Protein AF-A0A1Y2S8F3-F1 (afdb_monomer_lite)

Sequence (128 aa):
MINKLQAAVEIAEEIEASIFPVMTATQNEAEPDTYLMCRGVHRQAYNLAQRLRDINKEYIMEDNIDTDRNLNIELEPAKNAIDKSRVLISMLIEVGRNDEMATALLVISECILTAGKEIARVRGVEYS

Structure (mmCIF, N/CA/C/O backbone):
data_AF-A0A1Y2S8F3-F1
#
_entry.id   AF-A0A1Y2S8F3-F1
#
loop_
_atom_site.group_PDB
_atom_site.id
_atom_site.type_symbol
_atom_site.label_atom_id
_atom_site.label_alt_id
_atom_site.label_comp_id
_atom_site.label_asym_id
_atom_site.label_entity_id
_atom_site.label_seq_id
_atom_site.pdbx_PDB_ins_code
_atom_site.Cartn_x
_atom_site.Cartn_y
_atom_site.Cartn_z
_atom_site.occupancy
_atom_site.B_iso_or_equiv
_atom_site.auth_seq_id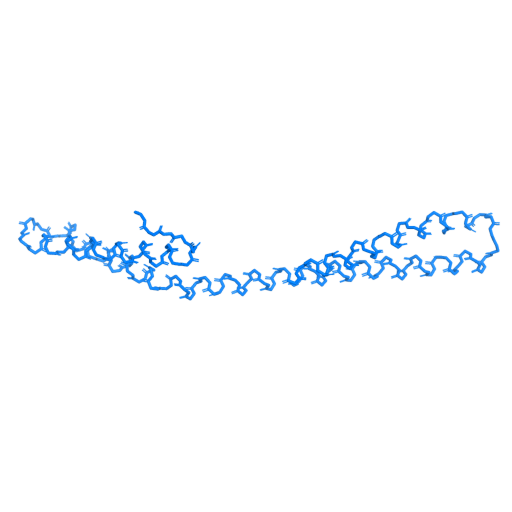
_atom_site.auth_comp_id
_atom_site.auth_asym_id
_atom_site.auth_atom_id
_atom_site.pdbx_PDB_model_num
ATOM 1 N N . MET A 1 1 ? -3.220 9.084 -6.048 1.00 53.41 1 MET A N 1
ATOM 2 C CA . MET A 1 1 ? -2.186 9.514 -7.025 1.00 53.41 1 MET A CA 1
ATOM 3 C C . MET A 1 1 ? -1.195 8.393 -7.375 1.00 5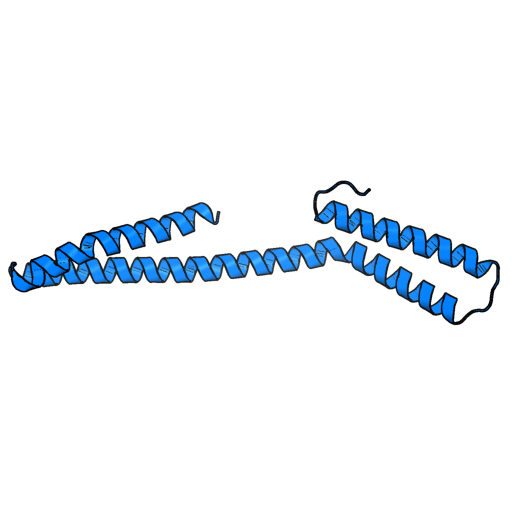3.41 1 MET A C 1
ATOM 5 O O . MET A 1 1 ? -0.641 8.438 -8.466 1.00 53.41 1 MET A O 1
ATOM 9 N N . ILE A 1 2 ? -1.081 7.358 -6.524 1.00 59.91 2 ILE A N 1
ATOM 10 C CA . ILE A 1 2 ? -0.298 6.110 -6.688 1.00 59.91 2 ILE A CA 1
ATOM 11 C C . ILE A 1 2 ? -0.323 5.527 -8.113 1.00 59.91 2 ILE A C 1
ATOM 13 O O . ILE A 1 2 ? 0.717 5.176 -8.654 1.00 59.91 2 ILE A O 1
ATOM 17 N N . ASN A 1 3 ? -1.487 5.516 -8.772 1.00 74.50 3 ASN A N 1
ATOM 18 C CA . ASN A 1 3 ? -1.638 4.933 -10.110 1.00 74.50 3 ASN A CA 1
ATOM 19 C C . ASN A 1 3 ? -0.774 5.632 -11.192 1.00 74.50 3 ASN A C 1
ATOM 21 O O . ASN A 1 3 ? -0.234 4.977 -12.071 1.00 74.50 3 ASN A O 1
ATOM 25 N N . LYS A 1 4 ? -0.564 6.957 -11.113 1.00 86.50 4 LYS A N 1
ATOM 26 C CA . LYS A 1 4 ? 0.208 7.686 -12.143 1.00 86.50 4 LYS A CA 1
ATOM 27 C C . LYS A 1 4 ? 1.716 7.448 -12.045 1.00 86.50 4 LYS A C 1
ATOM 29 O O . LYS A 1 4 ? 2.376 7.345 -13.073 1.00 86.50 4 LYS A O 1
ATOM 34 N N . LEU A 1 5 ? 2.256 7.391 -10.826 1.00 87.81 5 LEU A N 1
ATOM 35 C CA . LEU A 1 5 ? 3.685 7.162 -10.609 1.00 87.81 5 LEU A CA 1
ATOM 36 C C . LEU A 1 5 ? 4.047 5.694 -10.857 1.00 87.81 5 LEU A C 1
ATOM 38 O O . LEU A 1 5 ? 5.051 5.423 -11.506 1.00 87.81 5 LEU A O 1
ATOM 42 N N . GLN A 1 6 ? 3.181 4.769 -10.438 1.00 87.56 6 GLN A N 1
ATOM 43 C CA . GLN A 1 6 ? 3.301 3.351 -10.771 1.00 87.56 6 GLN A CA 1
ATOM 44 C C . GLN A 1 6 ? 3.273 3.124 -12.291 1.00 87.56 6 GLN A C 1
ATOM 46 O O . GLN A 1 6 ? 4.160 2.465 -12.823 1.00 87.56 6 GLN A O 1
ATOM 51 N N . ALA A 1 7 ? 2.343 3.762 -13.008 1.00 91.94 7 ALA A N 1
ATOM 52 C CA . ALA A 1 7 ? 2.318 3.706 -14.469 1.00 91.94 7 ALA A CA 1
ATOM 53 C C . ALA A 1 7 ? 3.605 4.269 -15.103 1.00 91.94 7 ALA A C 1
ATOM 55 O O . ALA A 1 7 ? 4.095 3.737 -16.094 1.00 91.94 7 ALA A O 1
ATOM 56 N N . ALA A 1 8 ? 4.192 5.329 -14.533 1.00 91.69 8 ALA A N 1
ATOM 57 C CA . ALA A 1 8 ? 5.463 5.867 -15.018 1.00 91.69 8 ALA A CA 1
ATOM 58 C C . ALA A 1 8 ? 6.636 4.889 -14.813 1.00 91.69 8 ALA A C 1
ATOM 60 O O . ALA A 1 8 ? 7.508 4.809 -15.679 1.00 91.69 8 ALA A O 1
ATOM 61 N N . VAL A 1 9 ? 6.655 4.143 -13.700 1.00 92.12 9 VAL A N 1
ATOM 62 C CA . VAL A 1 9 ? 7.629 3.063 -13.462 1.00 92.12 9 VAL A CA 1
ATOM 63 C C . VAL A 1 9 ? 7.487 1.979 -14.527 1.00 92.12 9 VAL A C 1
ATOM 65 O O . VAL A 1 9 ? 8.476 1.635 -15.167 1.00 92.12 9 VAL A O 1
ATOM 68 N N . GLU A 1 10 ? 6.265 1.501 -14.760 1.00 93.38 10 GLU A N 1
ATOM 69 C CA . GLU A 1 10 ? 5.976 0.437 -15.731 1.00 93.38 10 GLU A CA 1
ATOM 70 C C . GLU A 1 10 ? 6.403 0.828 -17.151 1.00 93.38 10 GLU A C 1
ATOM 72 O O . GLU A 1 10 ? 7.087 0.061 -17.825 1.00 93.38 10 GLU A O 1
ATOM 77 N N . ILE A 1 11 ? 6.101 2.060 -17.574 1.00 94.25 11 ILE A N 1
ATOM 78 C CA . ILE A 1 11 ? 6.529 2.581 -18.881 1.00 94.25 11 ILE A CA 1
ATOM 79 C C . ILE A 1 11 ? 8.061 2.618 -18.989 1.00 94.25 11 ILE A C 1
ATOM 81 O O . ILE A 1 11 ? 8.620 2.271 -20.028 1.00 94.25 11 ILE A O 1
ATOM 85 N N . ALA A 1 12 ? 8.765 3.049 -17.938 1.00 94.00 12 ALA A N 1
ATOM 86 C CA . ALA A 1 12 ? 10.225 3.114 -17.964 1.00 94.00 12 ALA A CA 1
ATOM 87 C C . ALA A 1 12 ? 10.869 1.718 -18.037 1.00 94.00 12 ALA A C 1
ATOM 89 O O . ALA A 1 12 ? 11.847 1.540 -18.765 1.00 94.00 12 ALA A O 1
ATOM 90 N N . GLU A 1 13 ? 10.305 0.734 -17.333 1.00 93.75 13 GLU A N 1
ATOM 91 C CA . GLU A 1 13 ? 10.738 -0.668 -17.398 1.00 93.75 13 GLU A CA 1
ATOM 92 C C . GLU A 1 13 ? 10.449 -1.291 -18.772 1.00 93.75 13 GLU A C 1
ATOM 94 O O . GLU A 1 13 ? 11.292 -2.009 -19.310 1.00 93.75 13 GLU A O 1
ATOM 99 N N . GLU A 1 14 ? 9.310 -0.972 -19.393 1.00 95.81 14 GLU A N 1
ATOM 100 C CA . GLU A 1 14 ? 8.980 -1.431 -20.748 1.00 95.81 14 GLU A CA 1
ATOM 101 C C . GLU A 1 14 ? 9.950 -0.861 -21.797 1.00 95.81 14 GLU A C 1
ATOM 103 O O . GLU A 1 14 ? 10.411 -1.584 -22.688 1.00 95.81 14 GLU A O 1
ATOM 108 N N . ILE A 1 15 ? 10.324 0.418 -21.675 1.00 93.62 15 ILE A N 1
ATOM 109 C CA . ILE A 1 15 ? 11.329 1.051 -22.544 1.00 93.62 15 ILE A CA 1
ATOM 110 C C . ILE A 1 15 ? 12.700 0.384 -22.365 1.00 93.62 15 ILE A C 1
ATOM 112 O O . ILE A 1 15 ? 13.369 0.095 -23.360 1.00 93.62 15 ILE A O 1
ATOM 116 N N . GLU A 1 16 ? 13.119 0.117 -21.124 1.00 93.25 16 GLU A N 1
ATOM 117 C CA . GLU A 1 16 ? 14.366 -0.600 -20.823 1.00 93.25 16 GLU A CA 1
ATOM 118 C C . GLU A 1 16 ? 14.364 -2.012 -21.436 1.00 93.25 16 GLU A C 1
ATOM 120 O O . GLU A 1 16 ? 15.304 -2.395 -22.142 1.00 93.25 16 GLU A O 1
ATOM 125 N N . ALA A 1 17 ? 13.279 -2.762 -21.236 1.00 93.56 17 ALA A N 1
ATOM 126 C CA . ALA A 1 17 ? 13.113 -4.105 -21.780 1.00 93.56 17 ALA A CA 1
ATOM 127 C C . ALA A 1 17 ? 13.112 -4.112 -23.317 1.00 93.56 17 ALA A C 1
ATOM 129 O O . ALA A 1 17 ? 13.619 -5.050 -23.929 1.00 93.56 17 ALA A O 1
ATOM 130 N N . SER A 1 18 ? 12.592 -3.056 -23.946 1.00 93.81 18 SER A N 1
ATOM 131 C CA . SER A 1 18 ? 12.534 -2.926 -25.406 1.00 93.81 18 SER A CA 1
ATOM 132 C C . SER A 1 18 ? 13.886 -2.578 -26.034 1.00 93.81 18 SER A C 1
ATOM 134 O O . SER A 1 18 ? 14.190 -3.035 -27.137 1.00 93.81 18 SER A O 1
ATOM 136 N N . ILE A 1 19 ? 14.723 -1.786 -25.354 1.00 91.25 19 ILE A N 1
ATOM 137 C CA . ILE A 1 19 ? 16.046 -1.401 -25.876 1.00 91.25 19 ILE A CA 1
ATOM 138 C C . ILE A 1 19 ? 17.112 -2.475 -25.626 1.00 91.25 19 ILE A C 1
ATOM 140 O O . ILE A 1 19 ? 18.076 -2.563 -26.388 1.00 91.25 19 ILE A O 1
ATOM 144 N N . PHE A 1 20 ? 16.947 -3.319 -24.602 1.00 89.44 20 PHE A N 1
ATOM 145 C CA . PHE A 1 20 ? 17.929 -4.351 -24.260 1.00 89.44 20 PHE A CA 1
ATOM 146 C C . PHE A 1 20 ? 18.240 -5.317 -25.429 1.00 89.44 20 PHE A C 1
ATOM 148 O O . PHE A 1 20 ? 19.418 -5.440 -25.774 1.00 89.44 20 PHE A O 1
ATOM 155 N N . PRO A 1 21 ? 17.254 -5.912 -26.136 1.00 91.81 21 PRO A N 1
ATOM 156 C CA . PRO A 1 21 ? 17.518 -6.763 -27.299 1.00 91.81 21 PRO A CA 1
ATOM 157 C C . PRO A 1 21 ? 18.224 -6.031 -28.446 1.00 91.81 21 PRO A C 1
ATOM 159 O O . PRO A 1 21 ? 19.089 -6.605 -29.104 1.00 91.81 21 PRO A O 1
ATOM 162 N N . VAL A 1 22 ? 17.896 -4.752 -28.666 1.00 90.06 22 VAL A N 1
ATOM 163 C CA . VAL A 1 22 ? 18.527 -3.919 -29.704 1.00 90.06 22 VAL A CA 1
ATOM 164 C C . VAL A 1 22 ? 20.000 -3.675 -29.372 1.00 90.06 22 VAL A C 1
ATOM 166 O O . VAL A 1 22 ? 20.868 -3.803 -30.236 1.00 90.06 22 VAL A O 1
ATOM 169 N N . MET A 1 23 ? 20.311 -3.381 -28.108 1.00 91.19 23 MET A N 1
ATOM 170 C CA . MET A 1 23 ? 21.691 -3.259 -27.632 1.00 91.19 23 MET A CA 1
ATOM 171 C C . MET A 1 23 ? 22.463 -4.576 -27.808 1.00 91.19 23 MET A C 1
ATOM 173 O O . MET A 1 23 ? 23.611 -4.553 -28.246 1.00 91.19 23 MET A O 1
ATOM 177 N N . THR A 1 24 ? 21.846 -5.722 -27.503 1.00 88.69 24 THR A N 1
ATOM 178 C CA . THR A 1 24 ? 22.486 -7.037 -27.668 1.00 88.69 24 THR A CA 1
ATOM 179 C C . THR A 1 24 ? 22.757 -7.372 -29.134 1.00 88.69 24 THR A C 1
ATOM 181 O O . THR A 1 24 ? 23.855 -7.822 -29.452 1.00 88.69 24 THR A O 1
ATOM 184 N N . ALA A 1 25 ? 21.800 -7.122 -30.032 1.00 89.75 25 ALA A N 1
ATOM 185 C CA . ALA A 1 25 ? 21.978 -7.360 -31.465 1.00 89.75 25 ALA A CA 1
ATOM 186 C C . ALA A 1 25 ? 23.091 -6.472 -32.049 1.00 89.75 25 ALA A C 1
ATOM 188 O O . ALA A 1 25 ? 23.988 -6.942 -32.746 1.00 89.75 25 ALA A O 1
ATOM 189 N N . THR A 1 26 ? 23.097 -5.188 -31.687 1.00 91.06 26 THR A N 1
ATOM 190 C CA . THR A 1 26 ? 24.082 -4.223 -32.203 1.00 91.06 26 THR A CA 1
ATOM 191 C C . THR A 1 26 ? 25.502 -4.456 -31.689 1.00 91.06 26 THR A C 1
ATOM 193 O O . THR A 1 26 ? 26.446 -4.038 -32.352 1.00 91.06 26 THR A O 1
ATOM 196 N N . GLN A 1 27 ? 25.688 -5.155 -30.564 1.00 88.00 27 GLN A N 1
ATOM 197 C CA . GLN A 1 27 ? 27.009 -5.404 -29.977 1.00 88.00 27 GLN A CA 1
ATOM 198 C C . GLN A 1 27 ? 27.971 -6.156 -30.906 1.00 88.00 27 GLN A C 1
ATOM 200 O O . GLN A 1 27 ? 29.170 -5.885 -30.875 1.00 88.00 27 GLN A O 1
ATOM 205 N N . ASN A 1 28 ? 27.459 -7.098 -31.701 1.00 84.56 28 ASN A N 1
ATOM 206 C CA . ASN A 1 28 ? 28.281 -7.942 -32.575 1.00 84.56 28 ASN A CA 1
ATOM 207 C C . ASN A 1 28 ? 28.048 -7.673 -34.069 1.00 84.56 28 ASN A C 1
ATOM 209 O O . ASN A 1 28 ? 28.863 -8.093 -34.886 1.00 84.56 28 ASN A O 1
ATOM 213 N N . GLU A 1 29 ? 26.944 -7.010 -34.426 1.00 83.31 29 GLU A N 1
ATOM 214 C CA . GLU A 1 29 ? 26.487 -6.891 -35.818 1.00 83.31 29 GLU A CA 1
ATOM 215 C C . GLU A 1 29 ? 26.555 -5.462 -36.376 1.00 83.31 29 GLU A C 1
ATOM 217 O O . GLU A 1 29 ? 26.472 -5.284 -37.590 1.00 83.31 29 GLU A O 1
ATOM 222 N N . ALA A 1 30 ? 26.708 -4.442 -35.523 1.00 87.62 30 ALA A N 1
ATOM 223 C CA . ALA A 1 30 ? 26.686 -3.039 -35.935 1.00 87.62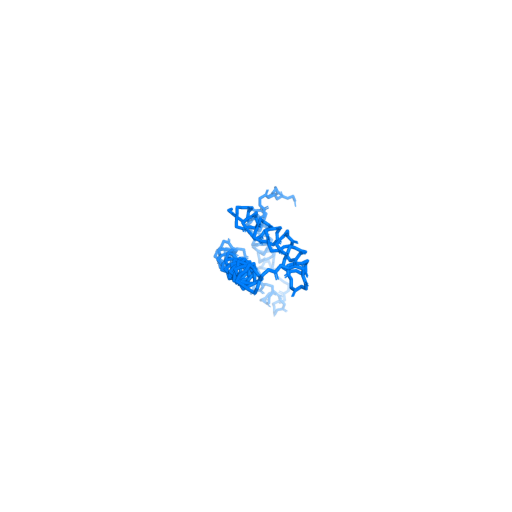 30 ALA A CA 1
ATOM 224 C C . ALA A 1 30 ? 28.048 -2.347 -35.779 1.00 87.62 30 ALA A C 1
ATOM 226 O O . ALA A 1 30 ? 28.966 -2.846 -35.126 1.00 87.62 30 ALA A O 1
ATOM 227 N N . GLU A 1 31 ? 28.167 -1.153 -36.367 1.00 92.31 31 GLU A N 1
ATOM 228 C CA . GLU A 1 31 ? 29.327 -0.292 -36.143 1.00 92.31 31 GLU A CA 1
ATOM 229 C C . GLU A 1 31 ? 29.464 0.064 -34.650 1.00 92.31 31 GLU A C 1
ATOM 231 O O . GLU A 1 31 ? 28.447 0.261 -33.970 1.00 92.31 31 GLU A O 1
ATOM 236 N N . PRO A 1 32 ? 30.700 0.209 -34.129 1.00 88.81 32 PRO A N 1
ATOM 237 C CA . PRO A 1 32 ? 30.939 0.495 -32.714 1.00 88.81 32 PRO A CA 1
ATOM 238 C C . PRO A 1 32 ? 30.144 1.689 -32.175 1.00 88.81 32 PRO A C 1
ATOM 240 O O . PRO A 1 32 ? 29.627 1.631 -31.059 1.00 88.81 32 PRO A O 1
ATOM 243 N N . ASP A 1 33 ? 29.987 2.742 -32.978 1.00 91.44 33 ASP A N 1
ATOM 244 C CA . ASP A 1 33 ? 29.235 3.941 -32.601 1.00 91.44 33 ASP A CA 1
ATOM 245 C C . ASP A 1 33 ? 27.746 3.640 -32.378 1.00 91.44 33 ASP A C 1
ATOM 247 O O . ASP A 1 33 ? 27.145 4.140 -31.425 1.00 91.44 33 ASP A O 1
ATOM 251 N N . THR A 1 34 ? 27.162 2.747 -33.182 1.00 91.56 34 THR A N 1
ATOM 252 C CA . THR A 1 34 ? 25.758 2.327 -33.039 1.00 91.56 34 THR A CA 1
ATOM 253 C C . THR A 1 34 ? 25.555 1.554 -31.739 1.00 91.56 34 THR A C 1
ATOM 255 O O . THR A 1 34 ? 24.644 1.863 -30.968 1.00 91.56 34 THR A O 1
ATOM 258 N N . TYR A 1 35 ? 26.443 0.602 -31.439 1.00 90.69 35 TYR A N 1
ATOM 259 C CA . TYR A 1 35 ? 26.406 -0.124 -30.169 1.00 90.69 35 TYR A CA 1
ATOM 260 C C . TYR A 1 35 ? 26.555 0.821 -28.966 1.00 90.69 35 TYR A C 1
ATOM 262 O O . TYR A 1 35 ? 25.810 0.713 -27.987 1.00 90.69 35 TYR A O 1
ATOM 270 N N . LEU A 1 36 ? 27.481 1.785 -29.034 1.00 91.88 36 LEU A N 1
ATOM 271 C CA . LEU A 1 36 ? 27.686 2.768 -27.968 1.00 91.88 36 LEU A CA 1
ATOM 272 C C . LEU A 1 36 ? 26.452 3.656 -27.750 1.00 91.88 36 LEU A C 1
ATOM 274 O O . LEU A 1 36 ? 26.099 3.917 -26.596 1.00 91.88 36 LEU A O 1
ATOM 278 N N . MET A 1 37 ? 25.763 4.065 -28.819 1.00 93.38 37 MET A N 1
ATOM 279 C CA . MET A 1 37 ? 24.496 4.797 -28.725 1.00 93.38 37 MET A CA 1
ATOM 280 C C . MET A 1 37 ? 23.406 3.954 -28.054 1.00 93.38 37 MET A C 1
ATOM 282 O O . MET A 1 37 ? 22.815 4.401 -27.069 1.00 93.38 37 MET A O 1
ATOM 286 N N . CYS A 1 38 ? 23.179 2.720 -28.516 1.00 91.94 38 CYS A N 1
ATOM 287 C CA . CYS A 1 38 ? 22.179 1.817 -27.934 1.00 91.94 38 CYS A CA 1
ATOM 288 C C . CYS A 1 38 ? 22.461 1.528 -26.454 1.00 91.94 38 CYS A C 1
ATOM 290 O O . CYS A 1 38 ? 21.555 1.587 -25.621 1.00 91.94 38 CYS A O 1
ATOM 292 N N . ARG A 1 39 ? 23.730 1.306 -26.099 1.00 92.56 39 ARG A N 1
ATOM 293 C CA . ARG A 1 39 ? 24.167 1.134 -24.708 1.00 92.56 39 ARG A CA 1
ATOM 294 C C . ARG A 1 39 ? 23.919 2.386 -23.863 1.00 92.56 39 ARG A C 1
ATOM 296 O O . ARG A 1 39 ? 23.544 2.273 -22.694 1.00 92.56 39 ARG A O 1
ATOM 303 N N . GLY A 1 40 ? 24.125 3.573 -24.433 1.00 93.94 40 GLY A N 1
ATOM 304 C CA . GLY A 1 40 ? 23.819 4.851 -23.791 1.00 93.94 40 GLY A CA 1
ATOM 305 C C . GLY A 1 40 ? 22.330 4.998 -23.475 1.00 93.94 40 GLY A C 1
ATOM 306 O O . GLY A 1 40 ? 21.981 5.298 -22.332 1.00 93.94 40 GLY A O 1
ATOM 307 N N . VAL A 1 41 ? 21.466 4.710 -24.452 1.00 93.62 41 VAL A N 1
ATOM 308 C CA . VAL A 1 41 ? 20.002 4.747 -24.291 1.00 93.62 41 VAL A CA 1
ATOM 309 C C . VAL A 1 41 ? 19.537 3.726 -23.253 1.00 93.62 41 VAL A C 1
ATOM 311 O O . VAL A 1 41 ? 18.797 4.088 -22.340 1.00 93.62 41 VAL A O 1
ATOM 314 N N . HIS A 1 42 ? 20.031 2.485 -23.313 1.00 93.94 42 HIS A N 1
ATOM 315 C CA . HIS A 1 42 ? 19.735 1.463 -22.306 1.00 93.94 42 HIS A CA 1
ATOM 316 C C . HIS A 1 42 ? 20.101 1.933 -20.892 1.00 93.94 42 HIS A C 1
ATOM 318 O O . HIS A 1 42 ? 19.286 1.859 -19.975 1.00 93.94 42 HIS A O 1
ATOM 324 N N . ARG A 1 43 ? 21.303 2.497 -20.708 1.00 94.81 43 ARG A N 1
ATOM 325 C CA . ARG A 1 43 ? 21.729 3.034 -19.406 1.00 94.81 43 ARG A CA 1
ATOM 326 C C . ARG A 1 43 ? 20.809 4.155 -18.913 1.00 94.81 43 ARG A C 1
ATOM 328 O O . ARG A 1 43 ? 20.557 4.242 -17.713 1.00 94.81 43 ARG A O 1
ATOM 335 N N . GLN A 1 44 ? 20.345 5.031 -19.801 1.00 95.31 44 GLN A N 1
ATOM 336 C CA . GLN A 1 44 ? 19.416 6.104 -19.443 1.00 95.31 44 GLN A CA 1
ATOM 337 C C . GLN A 1 44 ? 18.047 5.556 -19.029 1.00 95.31 44 GLN A C 1
ATOM 339 O O . GLN A 1 44 ? 17.535 5.981 -17.994 1.00 95.31 44 GLN A O 1
ATOM 344 N N . ALA A 1 45 ? 17.500 4.597 -19.780 1.00 93.62 45 ALA A N 1
ATOM 345 C CA . ALA A 1 45 ? 16.230 3.941 -19.468 1.00 93.62 45 ALA A CA 1
ATOM 346 C C . ALA A 1 45 ? 16.287 3.211 -18.116 1.00 93.62 45 ALA A C 1
ATOM 348 O O . ALA A 1 45 ? 15.470 3.490 -17.242 1.00 93.62 45 ALA A O 1
ATOM 349 N N . TYR A 1 46 ? 17.328 2.401 -17.894 1.00 93.12 46 TYR A N 1
ATOM 350 C CA . TYR A 1 46 ? 17.568 1.720 -16.617 1.00 93.12 46 TYR A CA 1
ATOM 351 C C . TYR A 1 46 ? 17.637 2.703 -15.439 1.00 93.12 46 TYR A C 1
ATOM 353 O O . TYR A 1 46 ? 16.974 2.535 -14.415 1.00 93.12 46 TYR A O 1
ATOM 361 N N . ASN A 1 47 ? 18.420 3.779 -15.585 1.00 96.25 47 ASN A N 1
ATOM 362 C CA . ASN A 1 47 ? 18.554 4.790 -14.535 1.00 96.25 47 ASN A CA 1
ATOM 363 C C . ASN A 1 47 ? 17.231 5.515 -14.254 1.00 96.25 47 ASN A C 1
ATOM 365 O O . ASN A 1 47 ? 16.964 5.866 -13.104 1.00 96.25 47 ASN A O 1
ATOM 369 N N . LEU A 1 48 ? 16.423 5.768 -15.286 1.00 95.12 48 LEU A N 1
ATOM 370 C CA . LEU A 1 48 ? 15.105 6.376 -15.136 1.00 95.12 48 LEU A CA 1
ATOM 371 C C . LEU A 1 48 ? 14.158 5.440 -14.379 1.00 95.12 48 LEU A C 1
ATOM 373 O O . LEU A 1 48 ? 13.574 5.868 -13.385 1.00 95.12 48 LEU A O 1
ATOM 377 N N . ALA A 1 49 ? 14.061 4.174 -14.792 1.00 93.81 49 ALA A N 1
ATOM 378 C CA . ALA A 1 49 ? 13.234 3.168 -14.128 1.00 93.81 49 ALA A CA 1
ATOM 379 C C . ALA A 1 49 ? 13.634 2.999 -12.656 1.00 93.81 49 ALA A C 1
ATOM 381 O O . ALA A 1 49 ? 12.784 2.970 -11.767 1.00 93.81 49 ALA A O 1
ATOM 382 N N . GLN A 1 50 ? 14.939 2.960 -12.366 1.00 94.25 50 GLN A N 1
ATOM 383 C CA . GLN A 1 50 ? 15.430 2.885 -10.992 1.00 94.25 50 GLN A CA 1
ATOM 384 C C . GLN A 1 50 ? 15.036 4.114 -10.162 1.00 94.25 50 GLN A C 1
ATOM 386 O O . GLN A 1 50 ? 14.476 3.961 -9.080 1.00 94.25 50 GLN A O 1
ATOM 391 N N . ARG A 1 51 ? 15.256 5.330 -10.676 1.00 95.12 51 ARG A N 1
ATOM 392 C CA . ARG A 1 51 ? 14.883 6.563 -9.963 1.00 95.12 51 ARG A CA 1
ATOM 393 C C . ARG A 1 51 ? 13.385 6.650 -9.699 1.00 95.12 51 ARG A C 1
ATOM 395 O O . ARG A 1 51 ? 12.988 7.047 -8.610 1.00 95.12 51 ARG A O 1
ATOM 402 N N . LEU A 1 52 ? 12.557 6.276 -10.673 1.00 94.25 52 LEU A N 1
ATOM 403 C CA . LEU A 1 52 ? 11.106 6.265 -10.498 1.00 94.25 52 LEU A CA 1
ATOM 404 C C . LEU A 1 52 ? 10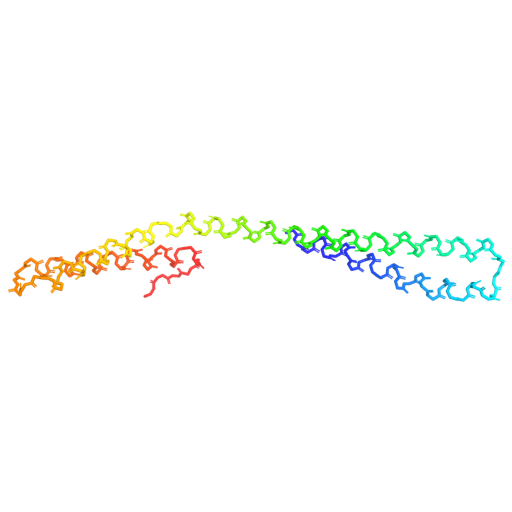.675 5.240 -9.444 1.00 94.25 52 LEU A C 1
ATOM 406 O O . LEU A 1 52 ? 9.799 5.547 -8.641 1.00 94.25 52 LEU A O 1
ATOM 410 N N . ARG A 1 53 ? 11.315 4.063 -9.388 1.00 91.19 53 ARG A N 1
ATOM 411 C CA . ARG A 1 53 ? 11.074 3.068 -8.329 1.00 91.19 53 ARG A CA 1
ATOM 412 C C . ARG A 1 53 ? 11.415 3.604 -6.945 1.00 91.19 53 ARG A C 1
ATOM 414 O O . ARG A 1 53 ? 10.647 3.382 -6.013 1.00 91.19 53 ARG A O 1
ATOM 421 N N . ASP A 1 54 ? 12.539 4.297 -6.816 1.00 92.31 54 ASP A N 1
ATOM 422 C CA . ASP A 1 54 ? 12.971 4.860 -5.537 1.00 92.31 54 ASP A CA 1
ATOM 423 C C . ASP A 1 54 ? 11.997 5.953 -5.066 1.00 92.31 54 ASP A C 1
ATOM 425 O O . ASP A 1 54 ? 11.512 5.883 -3.939 1.00 92.31 54 ASP A O 1
ATOM 429 N N . ILE A 1 55 ? 11.602 6.866 -5.963 1.00 90.31 55 ILE A N 1
ATOM 430 C CA . ILE A 1 55 ? 10.593 7.903 -5.677 1.00 90.31 55 ILE A CA 1
ATOM 431 C C . ILE A 1 55 ? 9.244 7.270 -5.313 1.00 90.31 55 ILE A C 1
ATOM 433 O O . ILE A 1 55 ? 8.586 7.714 -4.379 1.00 90.31 55 ILE A O 1
ATOM 437 N N . ASN A 1 56 ? 8.815 6.219 -6.020 1.00 87.06 56 ASN A N 1
ATOM 438 C CA . ASN A 1 56 ? 7.548 5.545 -5.729 1.00 87.06 56 ASN A CA 1
ATOM 439 C C . ASN A 1 56 ? 7.549 4.900 -4.337 1.00 87.06 56 ASN A C 1
ATOM 441 O O . ASN A 1 56 ? 6.556 4.984 -3.619 1.00 87.06 56 ASN A O 1
ATOM 445 N N . LYS A 1 57 ? 8.670 4.297 -3.924 1.00 85.38 57 LYS A N 1
ATOM 446 C CA . LYS A 1 57 ? 8.820 3.743 -2.571 1.00 85.38 57 LYS A CA 1
ATOM 447 C C . LYS A 1 57 ? 8.783 4.829 -1.502 1.00 85.38 57 LYS A C 1
ATOM 449 O O . LYS A 1 57 ? 8.079 4.653 -0.513 1.00 85.38 57 LYS A O 1
ATOM 454 N N . GLU A 1 58 ? 9.520 5.919 -1.702 1.00 83.44 58 GLU A N 1
ATOM 455 C CA . GLU A 1 58 ? 9.539 7.064 -0.785 1.00 83.44 58 GLU A CA 1
ATOM 456 C C . GLU A 1 58 ? 8.134 7.654 -0.626 1.00 83.44 58 GLU A C 1
ATOM 458 O O . GLU A 1 58 ? 7.644 7.782 0.491 1.00 83.44 58 GLU A O 1
ATOM 463 N N . TYR A 1 59 ? 7.428 7.865 -1.738 1.00 81.12 59 TYR A N 1
ATOM 464 C CA . TYR A 1 59 ? 6.070 8.399 -1.734 1.00 81.12 59 TYR A CA 1
ATOM 465 C C . TYR A 1 59 ? 5.066 7.488 -1.011 1.00 81.12 59 TYR A C 1
ATOM 467 O O . TYR A 1 59 ? 4.247 7.966 -0.233 1.00 81.12 59 TYR A O 1
ATOM 475 N N . ILE A 1 60 ? 5.130 6.168 -1.227 1.00 78.00 60 ILE A N 1
ATOM 476 C CA . ILE A 1 60 ? 4.279 5.203 -0.507 1.00 78.00 60 ILE A CA 1
ATOM 477 C C . ILE A 1 60 ? 4.593 5.212 0.996 1.00 78.00 60 ILE A C 1
ATOM 479 O O . ILE A 1 60 ? 3.685 5.094 1.817 1.00 78.00 60 ILE A O 1
ATOM 483 N N . MET A 1 61 ? 5.869 5.332 1.375 1.00 71.88 61 MET A N 1
ATOM 484 C CA . MET A 1 61 ? 6.260 5.420 2.783 1.00 71.88 61 MET A CA 1
ATOM 485 C C . MET A 1 61 ? 5.743 6.704 3.439 1.00 71.88 61 MET A C 1
ATOM 487 O O . MET A 1 61 ? 5.202 6.624 4.540 1.00 71.88 61 MET A O 1
ATOM 491 N N . GLU A 1 62 ? 5.862 7.855 2.776 1.00 72.25 62 GLU A N 1
ATOM 492 C CA . GLU A 1 62 ? 5.328 9.131 3.269 1.00 72.25 62 GLU A CA 1
ATOM 493 C C . GLU A 1 62 ? 3.801 9.095 3.426 1.00 72.25 62 GLU A C 1
ATOM 495 O O . GLU A 1 62 ? 3.295 9.439 4.493 1.00 72.25 62 GLU A O 1
ATOM 500 N N . ASP A 1 63 ? 3.073 8.598 2.420 1.00 72.44 63 ASP A N 1
ATOM 501 C CA . ASP A 1 63 ? 1.604 8.501 2.447 1.00 72.44 63 ASP A CA 1
ATOM 502 C C . ASP A 1 63 ? 1.116 7.595 3.593 1.00 72.44 63 ASP A C 1
ATOM 504 O O . ASP A 1 63 ? 0.147 7.909 4.289 1.00 72.44 63 ASP A O 1
ATOM 508 N N . ASN A 1 64 ? 1.834 6.496 3.863 1.00 73.88 64 ASN A N 1
ATOM 509 C CA . ASN A 1 64 ? 1.551 5.624 5.005 1.00 73.88 64 ASN A CA 1
ATOM 510 C C . ASN A 1 64 ? 1.808 6.325 6.348 1.00 73.88 64 ASN A C 1
ATOM 512 O O . ASN A 1 64 ? 0.996 6.194 7.261 1.00 73.88 64 ASN A O 1
ATOM 516 N N . ILE A 1 65 ? 2.905 7.081 6.477 1.00 75.06 65 ILE A N 1
ATOM 517 C CA . ILE A 1 65 ? 3.221 7.831 7.704 1.00 75.06 65 ILE A CA 1
ATOM 518 C C . ILE A 1 65 ? 2.156 8.900 7.971 1.00 75.06 65 ILE A C 1
ATOM 520 O O . ILE A 1 65 ? 1.703 9.041 9.111 1.00 75.06 65 ILE A O 1
ATOM 524 N N . ASP A 1 66 ? 1.730 9.632 6.942 1.00 73.69 66 ASP A N 1
ATOM 525 C CA . ASP A 1 66 ? 0.676 10.641 7.066 1.00 73.69 66 ASP A CA 1
ATOM 526 C C . ASP A 1 66 ? -0.677 10.004 7.399 1.00 73.69 66 ASP A C 1
ATOM 528 O O . ASP A 1 66 ? -1.400 10.510 8.264 1.00 73.69 66 ASP A O 1
ATOM 532 N N . THR A 1 67 ? -0.991 8.854 6.798 1.00 77.06 67 THR A N 1
ATOM 533 C CA . THR A 1 67 ? -2.206 8.087 7.105 1.00 77.06 67 THR A CA 1
ATOM 534 C C . THR A 1 67 ? -2.207 7.597 8.553 1.00 77.06 67 THR A C 1
ATOM 536 O O . THR A 1 67 ? -3.184 7.817 9.271 1.00 77.06 67 THR A O 1
ATOM 539 N N . ASP A 1 68 ? -1.108 7.007 9.027 1.00 76.06 68 ASP A N 1
ATOM 540 C CA . ASP A 1 68 ? -0.964 6.548 10.414 1.00 76.06 68 ASP A CA 1
ATOM 541 C C . ASP A 1 68 ? -1.035 7.713 11.406 1.00 76.06 68 ASP A C 1
ATOM 543 O O . ASP A 1 68 ? -1.656 7.615 12.472 1.00 76.06 68 ASP A O 1
ATOM 547 N N . ARG A 1 69 ? -0.425 8.852 11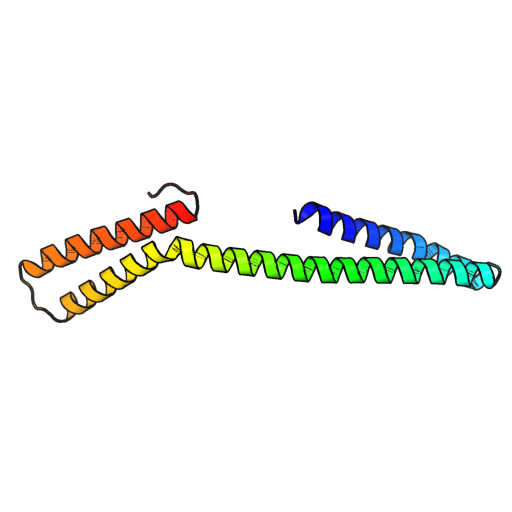.069 1.00 76.62 69 ARG A N 1
ATOM 548 C CA . ARG A 1 69 ? -0.511 10.064 11.886 1.00 76.62 69 ARG A CA 1
ATOM 549 C C . ARG A 1 69 ? -1.944 10.578 11.959 1.00 76.62 69 ARG A C 1
ATOM 551 O O . ARG A 1 69 ? -2.389 10.939 13.049 1.00 76.62 69 ARG A O 1
ATOM 558 N N . ASN A 1 70 ? -2.662 10.592 10.839 1.00 85.25 70 ASN A N 1
ATOM 559 C CA . ASN A 1 70 ? -4.052 11.026 10.807 1.00 85.25 70 ASN A CA 1
ATOM 560 C C . ASN A 1 70 ? -4.952 10.0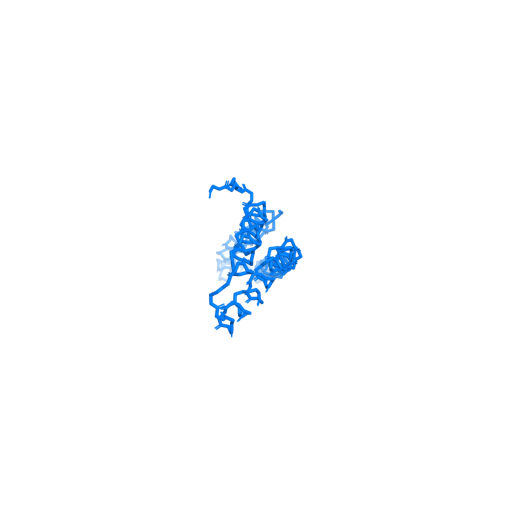68 11.605 1.00 85.25 70 ASN A C 1
ATOM 562 O O . ASN A 1 70 ? -5.719 10.515 12.453 1.00 85.25 70 ASN A O 1
ATOM 566 N N . LEU A 1 71 ? -4.775 8.753 11.446 1.00 86.44 71 LEU A N 1
ATOM 567 C CA . LEU A 1 71 ? -5.486 7.735 12.228 1.00 86.44 71 LEU A CA 1
ATOM 568 C C . LEU A 1 71 ? -5.271 7.905 13.735 1.00 86.44 71 LEU A C 1
ATOM 570 O O . LEU A 1 71 ? -6.231 7.829 14.499 1.00 86.44 71 LEU A O 1
ATOM 574 N N . ASN A 1 72 ? -4.038 8.172 14.173 1.00 85.75 72 ASN A N 1
ATOM 575 C CA . ASN A 1 72 ? -3.744 8.418 15.587 1.00 85.75 72 ASN A CA 1
ATOM 576 C C . ASN A 1 72 ? -4.483 9.647 16.135 1.00 85.75 72 ASN A C 1
ATOM 578 O O . ASN A 1 72 ? -4.952 9.618 17.270 1.00 85.75 72 ASN A O 1
ATOM 582 N N . ILE A 1 73 ? -4.610 10.711 15.338 1.00 89.06 73 ILE A N 1
ATOM 583 C CA . ILE A 1 73 ? -5.364 11.913 15.721 1.00 89.06 73 ILE A CA 1
ATOM 584 C C . ILE A 1 73 ? -6.865 11.607 15.755 1.00 89.06 73 ILE A C 1
ATOM 586 O O . ILE A 1 73 ? -7.544 11.937 16.727 1.00 89.06 73 ILE A O 1
ATOM 590 N N . GLU A 1 74 ? -7.392 10.957 14.719 1.00 89.81 74 GLU A N 1
ATOM 591 C CA . GLU A 1 74 ? -8.821 10.670 14.605 1.00 89.81 74 GLU A CA 1
ATOM 592 C C . GLU A 1 74 ? -9.324 9.649 15.640 1.00 89.81 74 GLU A C 1
ATOM 594 O O . GLU A 1 74 ? -10.488 9.722 16.041 1.00 89.81 74 GLU A O 1
ATOM 599 N N . LEU A 1 75 ? -8.469 8.722 16.090 1.00 93.69 75 LEU A N 1
ATOM 600 C CA . LEU A 1 75 ? -8.783 7.710 17.108 1.00 93.69 75 LEU A CA 1
ATOM 601 C C . LEU A 1 75 ? -8.502 8.168 18.547 1.00 93.69 75 LEU A C 1
ATOM 603 O O . LEU A 1 75 ? -8.849 7.452 19.491 1.00 93.69 75 LEU A O 1
ATOM 607 N N . GLU A 1 76 ? -7.931 9.356 18.748 1.00 94.19 76 GLU A N 1
ATOM 608 C CA . GLU A 1 76 ? -7.656 9.913 20.077 1.00 94.19 76 GLU A CA 1
ATOM 609 C C . GLU A 1 76 ? -8.913 9.988 20.980 1.00 94.19 76 GLU A C 1
ATOM 611 O O . GLU A 1 76 ? -8.822 9.632 22.161 1.00 94.19 76 GLU A O 1
ATOM 616 N N . PRO A 1 77 ? -10.120 10.347 20.488 1.00 92.88 77 PRO A N 1
ATOM 617 C CA . PRO A 1 77 ? -11.341 10.295 21.297 1.00 92.88 77 PRO A CA 1
ATOM 618 C C . PRO A 1 77 ? -11.698 8.876 21.765 1.00 92.88 77 PRO A C 1
ATOM 620 O O . PRO A 1 77 ? -12.074 8.684 22.925 1.00 92.88 77 PRO A O 1
ATOM 623 N N . ALA A 1 78 ? -11.538 7.874 20.893 1.00 93.75 78 ALA A N 1
ATOM 624 C CA . ALA A 1 78 ? -11.807 6.477 21.226 1.00 93.75 78 ALA A CA 1
ATOM 625 C C . ALA A 1 78 ? -10.826 5.959 22.281 1.00 93.75 78 ALA A C 1
ATOM 627 O O . ALA A 1 78 ? -11.235 5.348 23.270 1.00 93.75 78 ALA A O 1
ATOM 628 N N . LYS A 1 79 ? -9.538 6.269 22.109 1.00 94.00 79 LYS A N 1
ATOM 629 C CA . LYS A 1 79 ? -8.485 5.954 23.077 1.00 94.00 79 LYS A CA 1
ATOM 630 C C . LYS A 1 79 ? -8.787 6.562 24.447 1.00 94.00 79 LYS A C 1
ATOM 632 O O . LYS A 1 79 ? -8.782 5.843 25.442 1.00 94.00 79 LYS A O 1
ATOM 637 N N . ASN A 1 80 ? -9.152 7.842 24.494 1.00 94.81 80 ASN A N 1
ATOM 638 C CA . ASN A 1 80 ? -9.510 8.523 25.738 1.00 94.81 80 ASN A CA 1
ATOM 639 C C . ASN A 1 80 ? -10.721 7.889 26.440 1.00 94.81 80 ASN A C 1
ATOM 641 O O . ASN A 1 80 ? -10.741 7.780 27.667 1.00 94.81 80 ASN A O 1
ATOM 645 N N . ALA A 1 81 ? -11.734 7.450 25.690 1.00 93.62 81 ALA A N 1
ATOM 646 C CA . ALA A 1 81 ? -12.891 6.759 26.256 1.00 93.62 81 ALA A CA 1
ATOM 647 C C . ALA A 1 81 ? -12.531 5.357 26.795 1.00 93.62 81 ALA A C 1
ATOM 649 O O . ALA A 1 81 ? -12.995 4.968 27.872 1.00 93.62 81 ALA A O 1
ATOM 650 N N . ILE A 1 82 ? -11.648 4.624 26.109 1.00 93.88 82 ILE A N 1
ATOM 651 C CA . ILE A 1 82 ? -11.113 3.336 26.582 1.00 93.88 82 ILE A CA 1
ATOM 652 C C . ILE A 1 82 ? -10.293 3.529 27.864 1.00 93.88 82 ILE A C 1
ATOM 654 O O . ILE A 1 82 ? -10.503 2.802 28.835 1.00 93.88 82 ILE A O 1
ATOM 658 N N . ASP A 1 83 ? -9.412 4.529 27.910 1.00 94.44 83 ASP A N 1
ATOM 659 C CA . ASP A 1 83 ? -8.591 4.814 29.091 1.00 94.44 83 ASP A CA 1
ATOM 660 C C . ASP A 1 83 ? -9.453 5.199 30.301 1.00 94.44 83 ASP A C 1
ATOM 662 O O . ASP A 1 83 ? -9.243 4.671 31.397 1.00 94.44 83 ASP A O 1
ATOM 666 N N . LYS A 1 84 ? -10.486 6.030 30.105 1.00 93.38 84 LYS A N 1
ATOM 667 C CA . LYS A 1 84 ? -11.483 6.337 31.148 1.00 93.38 84 LYS A CA 1
ATOM 668 C C . LYS A 1 84 ? -12.198 5.083 31.648 1.00 93.38 84 LYS A C 1
ATOM 670 O O . LYS A 1 84 ? -12.309 4.888 32.858 1.00 93.38 84 LYS A O 1
ATOM 675 N N . SER A 1 85 ? -12.636 4.216 30.733 1.00 92.50 85 SER A N 1
ATOM 676 C CA . SER A 1 85 ? -13.269 2.936 31.082 1.00 92.50 85 SER A CA 1
ATOM 677 C C . SER A 1 85 ? -12.336 2.075 31.930 1.00 92.50 85 SER A C 1
ATOM 679 O O . SER A 1 85 ? -12.752 1.532 32.950 1.00 92.50 85 SER A O 1
ATOM 681 N N . ARG A 1 86 ? -11.057 1.989 31.548 1.00 89.81 86 ARG A N 1
ATOM 682 C CA . ARG A 1 86 ? -10.049 1.204 32.267 1.00 89.81 86 ARG A CA 1
ATOM 683 C C . ARG A 1 86 ? -9.846 1.709 33.693 1.00 89.81 86 ARG A C 1
ATOM 685 O O . ARG A 1 86 ? -9.813 0.897 34.609 1.00 89.81 86 ARG A O 1
ATOM 692 N N . VAL A 1 87 ? -9.752 3.026 33.888 1.00 89.50 87 VAL A N 1
ATOM 693 C CA . VAL A 1 87 ? -9.623 3.634 35.225 1.00 89.50 87 VAL A CA 1
ATOM 694 C C . VAL A 1 87 ? -10.834 3.300 36.100 1.00 89.50 87 VAL A C 1
ATOM 696 O O . VAL A 1 87 ? -10.664 2.886 37.245 1.00 89.50 87 VAL A O 1
ATOM 699 N N . LEU A 1 88 ? -12.049 3.419 35.557 1.00 88.00 88 LEU A N 1
ATOM 700 C CA . LEU A 1 88 ? -13.281 3.080 36.274 1.00 88.00 88 LEU A CA 1
ATOM 701 C C . LEU A 1 88 ? -13.340 1.593 36.645 1.00 88.00 88 LEU A C 1
ATOM 703 O O . LEU A 1 88 ? -13.674 1.266 37.779 1.00 88.00 88 LEU A O 1
ATOM 707 N N . ILE A 1 89 ? -12.960 0.694 35.732 1.00 86.75 89 ILE A N 1
ATOM 708 C CA . ILE A 1 89 ? -12.895 -0.749 36.007 1.00 86.75 89 ILE A CA 1
ATOM 709 C C . ILE A 1 89 ? -11.899 -1.047 37.132 1.00 86.75 89 ILE A C 1
ATOM 711 O O . ILE A 1 89 ? -12.224 -1.820 38.030 1.00 86.75 89 ILE A O 1
ATOM 715 N N . SER A 1 90 ? -10.717 -0.424 37.124 1.00 83.69 90 SER A N 1
ATOM 716 C CA . SER A 1 90 ? -9.739 -0.598 38.203 1.00 83.69 90 SER A CA 1
ATOM 717 C C . SER A 1 90 ? -10.305 -0.176 39.560 1.00 83.69 90 SER A C 1
ATOM 719 O O . SER A 1 90 ? -10.188 -0.931 40.520 1.00 83.69 90 SER A O 1
ATOM 721 N N . MET A 1 91 ? -10.999 0.967 39.630 1.00 81.75 91 MET A N 1
ATOM 722 C CA . MET A 1 91 ? -11.658 1.408 40.868 1.00 81.75 91 MET A CA 1
ATOM 723 C C . MET A 1 91 ? -12.739 0.421 41.330 1.00 81.75 91 MET A C 1
ATOM 725 O O . MET A 1 91 ? -12.880 0.179 42.524 1.00 81.75 91 MET A O 1
ATOM 729 N N . LEU A 1 92 ? -13.472 -0.203 40.402 1.00 82.62 92 LEU A N 1
ATOM 730 C CA . LEU A 1 92 ? -14.477 -1.216 40.740 1.00 82.62 92 LEU A CA 1
ATOM 731 C C . LEU A 1 92 ? -13.884 -2.522 41.275 1.00 82.62 92 LEU A C 1
ATOM 733 O O . LEU A 1 92 ? -14.538 -3.200 42.060 1.00 82.62 92 LEU A O 1
ATOM 737 N N . ILE A 1 93 ? -12.677 -2.898 40.847 1.00 76.62 93 ILE A N 1
ATOM 738 C CA . ILE A 1 93 ? -11.981 -4.086 41.364 1.00 76.62 93 ILE A CA 1
ATOM 739 C C . ILE A 1 93 ? -11.550 -3.866 42.823 1.00 76.62 93 ILE A C 1
ATOM 741 O O . ILE A 1 93 ? -11.524 -4.814 43.606 1.00 76.62 93 ILE A O 1
ATOM 745 N N . GLU A 1 94 ? -11.239 -2.623 43.194 1.00 71.75 94 GLU A N 1
ATOM 746 C CA . GLU A 1 94 ? -10.764 -2.257 44.531 1.00 71.75 94 GLU A CA 1
ATOM 747 C C . GLU A 1 94 ? -11.900 -2.040 45.554 1.00 71.75 94 GLU A C 1
ATOM 749 O O . GLU A 1 94 ? -11.659 -2.129 46.759 1.00 71.75 94 GLU A O 1
ATOM 754 N N . VAL A 1 95 ? -13.141 -1.799 45.108 1.00 66.19 95 VAL A N 1
ATOM 755 C CA . VAL A 1 95 ? -14.285 -1.435 45.968 1.00 66.19 95 VAL A CA 1
ATOM 756 C C . VAL A 1 95 ? -15.316 -2.575 46.064 1.00 66.19 95 VAL A C 1
ATOM 758 O O . VAL A 1 95 ? -15.749 -3.150 45.068 1.00 66.19 95 VAL A O 1
ATOM 761 N N . GLY A 1 96 ? -15.733 -2.923 47.288 1.00 64.88 96 GLY A N 1
ATOM 762 C CA . GLY A 1 96 ? -16.779 -3.925 47.546 1.00 64.88 96 GLY A CA 1
ATOM 763 C C . GLY A 1 96 ? -18.186 -3.471 47.116 1.00 64.88 96 GLY A C 1
ATOM 764 O O . GLY A 1 96 ? -18.466 -2.281 47.043 1.00 64.88 96 GLY A O 1
ATOM 765 N N . ARG A 1 97 ? -19.090 -4.432 46.852 1.00 60.06 97 ARG A N 1
ATOM 766 C CA . ARG A 1 97 ? -20.444 -4.218 46.285 1.00 60.06 97 ARG A CA 1
ATOM 767 C C . ARG A 1 97 ? -21.248 -3.106 46.993 1.00 60.06 97 ARG A C 1
ATOM 769 O O . ARG A 1 97 ? -21.696 -3.309 48.120 1.00 60.06 97 ARG A O 1
ATOM 776 N N . ASN A 1 98 ? -21.505 -1.996 46.298 1.00 69.94 98 ASN A N 1
ATOM 777 C CA . ASN A 1 98 ? -22.423 -0.918 46.695 1.00 69.94 98 ASN A CA 1
ATOM 778 C C . ASN A 1 98 ? -23.119 -0.289 45.458 1.00 69.94 98 ASN A C 1
ATOM 780 O O . ASN A 1 98 ? -22.821 -0.656 44.322 1.00 69.94 98 ASN A O 1
ATOM 784 N N . ASP A 1 99 ? -24.037 0.661 45.662 1.00 70.56 99 ASP A N 1
ATOM 785 C CA . ASP A 1 99 ? -24.768 1.349 44.577 1.00 70.56 99 ASP A CA 1
ATOM 786 C C . ASP A 1 99 ? -23.864 2.219 43.673 1.00 70.56 99 ASP A C 1
ATOM 788 O O . ASP A 1 99 ? -24.176 2.464 42.502 1.00 70.56 99 ASP A O 1
ATOM 792 N N . GLU A 1 100 ? -22.696 2.638 44.171 1.00 73.75 100 GLU A N 1
ATOM 793 C CA . GLU A 1 100 ? -21.682 3.352 43.380 1.00 73.75 100 GLU A CA 1
ATOM 794 C C . GLU A 1 100 ? -21.110 2.445 42.278 1.00 73.75 100 GLU A C 1
ATOM 796 O O . GLU A 1 100 ? -20.774 2.922 41.191 1.00 73.75 100 GLU A O 1
ATOM 801 N N . MET A 1 101 ? -21.108 1.124 42.501 1.00 78.44 101 MET A N 1
ATOM 802 C CA . MET A 1 101 ? -20.699 0.132 41.509 1.00 78.44 101 MET A CA 1
ATOM 803 C C . MET A 1 101 ? -21.607 0.137 40.274 1.00 78.44 101 MET A C 1
ATOM 805 O O . MET A 1 101 ? -21.118 0.098 39.144 1.00 78.44 101 MET A O 1
ATOM 809 N N . ALA A 1 102 ? -22.927 0.209 40.471 1.00 76.81 102 ALA A N 1
ATOM 810 C CA . ALA A 1 102 ? -23.891 0.238 39.371 1.00 76.81 102 ALA A CA 1
ATOM 811 C C . ALA A 1 102 ? -23.734 1.510 38.523 1.00 76.81 102 ALA A C 1
ATOM 813 O O . ALA A 1 102 ? -23.771 1.450 37.293 1.00 76.81 102 ALA A O 1
ATOM 814 N N . THR A 1 103 ? -23.481 2.646 39.179 1.00 82.81 103 THR A N 1
ATOM 815 C CA . THR A 1 103 ? -23.228 3.928 38.507 1.00 82.81 103 THR A CA 1
ATOM 816 C C . THR A 1 103 ? -21.935 3.877 37.692 1.00 82.81 103 THR A C 1
ATOM 818 O O . THR A 1 103 ? -21.926 4.250 36.521 1.00 82.81 103 THR A O 1
ATOM 821 N N . ALA A 1 104 ? -20.850 3.354 38.266 1.00 83.81 104 ALA A N 1
ATOM 822 C CA . ALA A 1 104 ? -19.579 3.212 37.562 1.00 83.81 104 ALA A CA 1
ATOM 823 C C . ALA A 1 104 ? -19.683 2.270 36.348 1.00 83.81 104 ALA A C 1
ATOM 825 O O . ALA A 1 104 ? -19.150 2.587 35.285 1.00 83.81 104 ALA A O 1
ATOM 826 N N . LEU A 1 105 ? -20.412 1.154 36.468 1.00 85.00 105 LEU A N 1
ATOM 827 C CA . LEU A 1 105 ? -20.672 0.236 35.351 1.00 85.00 105 LEU A CA 1
ATOM 828 C C . LEU A 1 105 ? -21.442 0.909 34.208 1.00 85.00 105 LEU A C 1
ATOM 830 O O . LEU A 1 105 ? -21.125 0.678 33.041 1.00 85.00 105 LEU A O 1
ATOM 834 N N . LEU A 1 106 ? -22.414 1.766 34.529 1.00 86.56 106 LEU A N 1
ATOM 835 C CA . LEU A 1 106 ? -23.161 2.526 33.529 1.00 86.56 106 LEU A CA 1
ATOM 836 C C . LEU A 1 106 ? -22.244 3.497 32.765 1.00 86.56 106 LEU A C 1
ATOM 838 O O . LEU A 1 106 ? -22.241 3.496 31.535 1.00 86.56 106 LEU A O 1
ATOM 842 N N . VAL A 1 107 ? -21.382 4.232 33.476 1.00 89.19 107 VAL A N 1
ATOM 843 C CA . VAL A 1 107 ? -20.403 5.148 32.859 1.00 89.19 107 VAL A CA 1
ATOM 844 C C . VAL A 1 107 ? -19.382 4.395 31.997 1.00 89.19 107 VAL A C 1
ATOM 846 O O . VAL A 1 107 ? -19.031 4.853 30.907 1.00 89.19 107 VAL A O 1
ATOM 849 N N . ILE A 1 108 ? -18.921 3.220 32.437 1.00 92.31 108 ILE A N 1
ATOM 850 C CA . ILE A 1 108 ? -18.045 2.351 31.635 1.00 92.31 108 ILE A CA 1
ATOM 851 C C . ILE A 1 108 ? -18.742 1.944 30.334 1.00 92.31 108 ILE A C 1
ATOM 853 O O . ILE A 1 108 ? -18.140 2.033 29.264 1.00 92.31 108 ILE A O 1
ATOM 857 N N . SER A 1 109 ? -20.011 1.533 30.406 1.00 88.94 109 SER A N 1
ATOM 858 C CA . SER A 1 109 ? -20.783 1.134 29.227 1.00 88.94 109 SER A CA 1
ATOM 859 C C . SER A 1 109 ? -20.898 2.272 28.209 1.00 88.94 109 SER A C 1
ATOM 861 O O . SER A 1 109 ? -20.720 2.048 27.012 1.00 88.94 109 SER A O 1
ATOM 863 N N . GLU A 1 110 ? -21.153 3.500 28.663 1.00 92.56 110 GLU A N 1
ATOM 864 C CA . GLU A 1 110 ? -21.213 4.681 27.794 1.00 92.56 110 GLU A CA 1
ATOM 865 C C . GLU A 1 110 ? -19.859 5.005 27.152 1.00 92.56 110 GLU A C 1
ATOM 867 O O . GLU A 1 110 ? -19.792 5.325 25.961 1.00 92.56 110 GLU A O 1
ATOM 872 N N . CYS A 1 111 ? -18.767 4.887 27.912 1.00 92.31 111 CYS A N 1
ATOM 873 C CA . CYS A 1 111 ? -17.419 5.110 27.397 1.00 92.31 111 CYS A CA 1
ATOM 874 C C . CYS A 1 111 ? -17.037 4.067 26.334 1.00 92.31 111 CYS A C 1
ATOM 876 O O . CYS A 1 111 ? -16.510 4.432 25.282 1.00 92.31 111 CYS A O 1
ATOM 878 N N . ILE A 1 112 ? -17.359 2.788 26.551 1.00 93.44 112 ILE A N 1
ATOM 879 C CA . ILE A 1 112 ? -17.141 1.720 25.562 1.00 93.44 112 ILE A CA 1
ATOM 880 C C . ILE A 1 112 ? -17.955 1.985 24.292 1.00 93.44 112 ILE A C 1
ATOM 882 O O . ILE A 1 112 ? -17.425 1.885 23.184 1.00 93.44 112 ILE A O 1
ATOM 886 N N . LEU A 1 113 ? -19.225 2.370 24.438 1.00 92.25 113 LEU A N 1
ATOM 887 C CA . LEU A 1 113 ? -20.100 2.672 23.307 1.00 92.25 113 LEU A CA 1
ATOM 888 C C . LEU A 1 113 ? -19.598 3.884 22.508 1.00 92.25 113 LEU A C 1
ATOM 890 O O . LEU A 1 113 ? -19.617 3.878 21.279 1.00 92.25 113 LEU A O 1
ATOM 894 N N . THR A 1 114 ? -19.091 4.904 23.201 1.00 93.69 114 THR A N 1
ATOM 895 C CA . THR A 1 114 ? -18.455 6.075 22.583 1.00 93.69 114 THR A CA 1
ATOM 896 C C . THR A 1 114 ? -17.201 5.675 21.809 1.00 93.69 114 THR A C 1
ATOM 898 O O . THR A 1 114 ? -17.063 6.042 20.645 1.00 93.69 114 THR A O 1
ATOM 901 N N . ALA A 1 115 ? -16.318 4.869 22.407 1.00 94.50 115 ALA A N 1
ATOM 902 C CA . ALA A 1 115 ? -15.122 4.380 21.727 1.00 94.50 115 ALA A CA 1
ATOM 903 C C . ALA A 1 115 ? -15.472 3.585 20.464 1.00 94.50 115 ALA A C 1
ATOM 905 O O . ALA A 1 115 ? -14.876 3.793 19.409 1.00 94.50 115 ALA A O 1
ATOM 906 N N . GLY A 1 116 ? -16.474 2.712 20.561 1.00 92.31 116 GLY A N 1
ATOM 907 C CA . GLY A 1 116 ? -16.960 1.924 19.440 1.00 92.31 116 GLY A CA 1
ATOM 908 C C . GLY A 1 116 ? -17.499 2.783 18.292 1.00 92.31 116 GLY A C 1
ATOM 909 O O . GLY A 1 116 ? -17.133 2.553 17.139 1.00 92.31 116 GLY A O 1
ATOM 910 N N . LYS A 1 117 ? -18.307 3.806 18.599 1.00 93.12 117 LYS A N 1
ATOM 911 C CA . LYS A 1 117 ? -18.830 4.754 17.602 1.00 93.12 117 LYS A CA 1
ATOM 912 C C . LYS A 1 117 ? -17.723 5.535 16.905 1.00 93.12 117 LYS A C 1
ATOM 914 O O . LYS A 1 117 ? -17.758 5.667 15.687 1.00 93.12 117 LYS A O 1
ATOM 919 N N . GLU A 1 118 ? -16.732 6.012 17.653 1.00 92.50 118 GLU A N 1
ATOM 920 C CA . GLU A 1 118 ? -15.597 6.736 17.075 1.00 92.50 118 GLU A CA 1
ATOM 921 C C . GLU A 1 118 ? -14.732 5.830 16.190 1.00 92.50 118 GLU A C 1
ATOM 923 O O . GLU A 1 118 ? -14.359 6.224 15.089 1.00 92.50 118 GLU A O 1
ATOM 928 N N . ILE A 1 119 ? -14.491 4.578 16.595 1.00 92.62 119 ILE A N 1
ATOM 929 C CA . ILE A 1 119 ? -13.789 3.595 15.753 1.00 92.62 119 ILE A CA 1
ATOM 930 C C . ILE A 1 119 ? -14.576 3.310 14.467 1.00 92.62 119 ILE A C 1
ATOM 932 O O . ILE A 1 119 ? -13.986 3.258 13.387 1.00 92.62 119 ILE A O 1
ATOM 936 N N . ALA A 1 120 ? -15.895 3.128 14.562 1.00 91.00 120 ALA A N 1
ATOM 937 C CA . ALA A 1 120 ? -16.757 2.901 13.404 1.00 91.00 120 ALA A CA 1
ATOM 938 C C . ALA A 1 120 ? -16.752 4.109 12.451 1.00 91.00 120 ALA A C 1
ATOM 940 O O . ALA A 1 120 ? -16.578 3.932 11.244 1.00 91.00 120 ALA A O 1
ATOM 941 N N . ARG A 1 121 ? -16.811 5.333 12.999 1.00 93.25 121 ARG A N 1
ATOM 942 C CA . ARG A 1 121 ? -16.691 6.592 12.249 1.00 93.25 121 ARG A CA 1
ATOM 943 C C . ARG A 1 121 ? -15.382 6.660 11.464 1.00 93.25 121 ARG A C 1
ATOM 945 O O . ARG A 1 121 ? -15.424 6.924 10.268 1.00 93.25 121 ARG A O 1
ATOM 952 N N . VAL A 1 122 ? -14.243 6.397 12.109 1.00 90.38 122 VAL A N 1
ATOM 953 C CA . VAL A 1 122 ? -12.919 6.416 11.453 1.00 90.38 122 VAL A CA 1
ATOM 954 C C . VAL A 1 122 ? -12.809 5.334 10.377 1.00 90.38 122 VAL A C 1
ATOM 956 O O . VAL A 1 122 ? -12.216 5.548 9.326 1.00 90.38 122 VAL A O 1
ATOM 959 N N . ARG A 1 123 ? -13.428 4.171 10.599 1.00 87.00 123 ARG A N 1
ATOM 960 C CA . ARG A 1 123 ? -13.480 3.082 9.612 1.00 87.00 123 ARG A CA 1
ATOM 961 C C . ARG A 1 123 ? -14.489 3.313 8.483 1.00 87.00 123 ARG A C 1
ATOM 963 O O . ARG A 1 123 ? -14.499 2.530 7.538 1.00 87.00 123 ARG A O 1
ATOM 970 N N . GLY A 1 124 ? -15.340 4.337 8.577 1.00 87.69 124 GLY A N 1
ATOM 971 C CA . GLY A 1 124 ? -16.406 4.597 7.608 1.00 87.69 124 GLY A CA 1
ATOM 972 C C . GLY A 1 124 ? -17.504 3.526 7.592 1.00 87.69 124 GLY A C 1
ATOM 973 O O . GLY A 1 124 ? -18.105 3.288 6.547 1.00 87.69 124 GLY A O 1
ATOM 974 N N . VAL A 1 125 ? -17.748 2.860 8.723 1.00 91.00 125 VAL A N 1
ATOM 975 C CA . VAL A 1 125 ? -18.779 1.818 8.869 1.00 91.00 125 VAL A CA 1
ATOM 976 C C . VAL A 1 125 ? -19.834 2.242 9.886 1.00 91.00 125 VAL A C 1
ATOM 978 O O . VAL A 1 125 ? -19.564 3.047 10.778 1.00 91.00 125 VAL A O 1
ATOM 981 N N . GLU A 1 126 ? -21.044 1.697 9.772 1.00 86.19 126 GLU A N 1
ATOM 982 C CA . GLU A 1 126 ? -22.073 1.904 10.792 1.00 86.19 126 GLU A CA 1
ATOM 983 C C . GLU A 1 126 ? -21.707 1.170 12.086 1.00 86.19 126 GLU A C 1
ATOM 985 O O . GLU A 1 126 ? -21.202 0.046 12.070 1.00 86.19 126 GLU A O 1
ATOM 990 N N . TYR A 1 127 ? -21.955 1.826 13.219 1.00 88.38 127 TYR A N 1
ATOM 991 C CA . TYR A 1 127 ? -21.791 1.216 14.531 1.00 88.38 127 TYR A CA 1
ATOM 992 C C . TYR A 1 127 ? -22.993 0.312 14.830 1.00 88.38 127 TYR A C 1
ATOM 994 O O . TYR A 1 127 ? -24.115 0.811 14.931 1.00 88.38 127 TYR A O 1
ATOM 1002 N N . SER A 1 128 ? -22.745 -0.993 14.960 1.00 80.56 128 SER A N 1
ATOM 1003 C CA . SER A 1 128 ? -23.739 -2.042 15.237 1.00 80.56 128 SER A CA 1
ATOM 1004 C C . SER A 1 128 ? -23.623 -2.595 16.649 1.00 80.56 128 SER A C 1
ATOM 1006 O O . SER A 1 128 ? -22.472 -2.932 17.019 1.00 80.56 128 SER A O 1
#

Organism: NCBI:txid351656

Foldseek 3Di:
DLVVLVVQLVVLVVQLVVLVVVLVCCPPPHDPVSNVVSVVSNVVSVVSSVVSVVVSVVVVVVVVVVVVVVVCVLLVLLVVLVVLLVVLVVVLVVDDDDPVNVVSVVSSVVSNQRSQCSVCVSVVHDRD

Secondary structure (DSSP, 8-state):
-HHHHHHHHHHHHHHHHHHHHHHHHHHHHS-HHHHHHHHHHHHHHHHHHHHHHHHHHHHHHHHHHHHHHHHHHHTHHHHHHHHHHHHHHHHHHHS-SSHHHHHHHHHHHHHHHHHHHHHHHHHT----

Radius of gyration: 29.98 Å; chains: 1; bounding box: 56×20×84 Å

pLDDT: mean 87.18, std 8.52, range [53.41, 96.25]